Protein AF-A0A923DJV7-F1 (afdb_monomer_lite)

Radius of gyration: 21.96 Å; chains: 1; bounding box: 48×31×55 Å

pLDDT: mean 90.85, std 6.37, range [58.56, 97.94]

Secondary structure (DSSP, 8-state):
---HHHHHHHHHHHHHHHHHHH-TTTTTS-HHHHHHHHHHHHHHHHHHHSTTTS-HHHHHHHHHHHHHHTT--HHHHTHHHHSHHHHHHHHHHHHHHHHHHTSHHHHHHHHHHTTS-S-HHHHHHHHHHHHHHHHHH-S-HHHHHHHHHHHHHTT-

Sequence (156 aa):
MMNIRLLGIVLFTVAGLSIGIIKPFAPDLNPLGHAVLMSVFVAVGIWIFGTKWVPLSIGSMVMLLLLTLSGVKNSIAFNGYTTRAIWILIPALFFGFALNSTGLGKRLAYWVIGLFKPSYFSLTLSWVIIGLILSALTPSIMVRIAIVIPIAVASV

Foldseek 3Di:
DDDVLVVLLVVLLVVLVCQQPVVPVPPVAPSLRSLLSSLLSNLVSCCVRVVVPDPNVVSLVSSLVSNVVSVNDNCVSCVVVVDCVVVVQVVLVVQLVVCQVVCVLLVVLVVLLVVDDDDPVSVVVSLVVSCVVVVVRHVDPVSSCVNVVVVVVVSD

Structure (mmCIF, N/CA/C/O backbone):
data_AF-A0A923DJV7-F1
#
_entry.id   AF-A0A923DJV7-F1
#
loop_
_atom_site.group_PDB
_atom_site.id
_atom_site.type_symbol
_atom_site.label_atom_id
_atom_site.label_alt_id
_atom_site.label_comp_id
_atom_site.label_asym_id
_atom_site.label_entity_id
_atom_site.label_seq_id
_atom_site.pdbx_PDB_ins_code
_atom_site.Cartn_x
_atom_site.Cartn_y
_atom_site.Cartn_z
_atom_site.occupancy
_atom_site.B_iso_or_equiv
_atom_site.auth_seq_id
_atom_site.auth_comp_id
_atom_site.auth_asym_id
_atom_site.auth_atom_id
_atom_site.pdbx_PDB_model_num
ATOM 1 N N . MET A 1 1 ? -15.125 -19.794 -21.483 1.00 58.56 1 MET A N 1
ATOM 2 C CA . MET A 1 1 ? -15.234 -18.342 -21.208 1.00 58.56 1 MET A CA 1
ATOM 3 C C . MET A 1 1 ? -14.047 -17.936 -20.347 1.00 58.56 1 MET A C 1
ATOM 5 O O . MET A 1 1 ? -13.827 -18.572 -19.324 1.00 58.56 1 MET A O 1
ATOM 9 N N . MET A 1 2 ? -13.228 -16.976 -20.783 1.00 67.81 2 MET A N 1
ATOM 10 C CA . MET A 1 2 ? -12.012 -16.597 -20.051 1.00 67.81 2 MET A CA 1
ATOM 11 C C . MET A 1 2 ? -12.377 -15.835 -18.771 1.00 67.81 2 MET A C 1
ATOM 13 O O . MET A 1 2 ? -13.247 -14.969 -18.785 1.00 67.81 2 MET A O 1
ATOM 17 N N . ASN A 1 3 ? -11.739 -16.182 -17.653 1.00 88.62 3 ASN A N 1
ATOM 18 C CA . ASN A 1 3 ? -11.981 -15.553 -16.355 1.00 88.62 3 ASN A CA 1
ATOM 19 C C . ASN A 1 3 ? -11.648 -14.052 -16.428 1.00 88.62 3 ASN A C 1
ATOM 21 O O . ASN A 1 3 ? -10.532 -13.699 -16.806 1.00 88.62 3 ASN A O 1
ATOM 25 N N . ILE A 1 4 ? -12.584 -13.182 -16.030 1.00 90.00 4 ILE A N 1
ATOM 26 C CA . ILE A 1 4 ? -12.437 -11.712 -16.070 1.00 90.00 4 ILE A CA 1
ATOM 27 C C . ILE A 1 4 ? -11.151 -11.214 -15.397 1.00 90.00 4 ILE A C 1
ATOM 29 O O . ILE A 1 4 ? -10.553 -10.229 -15.817 1.00 90.00 4 ILE A O 1
ATOM 33 N N . ARG A 1 5 ? -10.673 -11.931 -14.380 1.00 89.88 5 ARG A N 1
ATOM 34 C CA . ARG A 1 5 ? -9.425 -11.600 -13.690 1.00 89.88 5 ARG A CA 1
ATOM 35 C C . ARG A 1 5 ? -8.193 -11.947 -14.521 1.00 89.88 5 ARG A C 1
ATOM 37 O O . ARG A 1 5 ? -7.271 -11.147 -14.586 1.00 89.88 5 ARG A O 1
ATOM 44 N N . LEU A 1 6 ? -8.186 -13.103 -15.189 1.00 92.44 6 LEU A N 1
ATOM 45 C CA . LEU A 1 6 ? -7.102 -13.462 -16.112 1.00 92.44 6 LEU A CA 1
ATOM 46 C C . LEU A 1 6 ? -7.062 -12.487 -17.291 1.00 92.44 6 LEU A C 1
ATOM 48 O O . LEU A 1 6 ? -5.990 -12.015 -17.647 1.00 92.44 6 LEU A O 1
ATOM 52 N N . LEU A 1 7 ? -8.232 -12.119 -17.820 1.00 94.00 7 LEU A N 1
ATOM 53 C CA . LEU A 1 7 ? -8.377 -11.048 -18.808 1.00 94.00 7 LEU A CA 1
ATOM 54 C C . LEU A 1 7 ? -7.750 -9.736 -18.319 1.00 94.00 7 LEU A C 1
ATOM 56 O O . LEU A 1 7 ? -6.985 -9.128 -19.059 1.00 94.00 7 LEU A O 1
ATOM 60 N N . GLY A 1 8 ? -8.018 -9.332 -17.074 1.00 94.50 8 GLY A N 1
ATOM 61 C CA . GLY A 1 8 ? -7.427 -8.135 -16.472 1.00 94.50 8 GLY A CA 1
ATOM 62 C C . GLY A 1 8 ? -5.899 -8.187 -16.390 1.00 94.50 8 GLY A C 1
ATOM 63 O O . GLY A 1 8 ? -5.234 -7.240 -16.805 1.00 94.50 8 GLY A O 1
ATOM 64 N N . ILE A 1 9 ? -5.324 -9.306 -15.931 1.00 95.12 9 ILE A N 1
ATOM 65 C CA . ILE A 1 9 ? -3.859 -9.488 -15.883 1.00 95.12 9 ILE A CA 1
ATOM 66 C C . ILE A 1 9 ? -3.264 -9.403 -17.289 1.00 95.12 9 ILE A C 1
ATOM 68 O O . ILE A 1 9 ? -2.277 -8.696 -17.494 1.00 95.12 9 ILE A O 1
ATOM 72 N N . VAL A 1 10 ? -3.867 -10.096 -18.258 1.00 96.00 10 VAL A N 1
ATOM 73 C CA . VAL A 1 10 ? -3.405 -10.095 -19.651 1.00 96.00 10 VAL A CA 1
ATOM 74 C C . VAL A 1 10 ? -3.482 -8.689 -20.235 1.00 96.00 10 VAL A C 1
ATOM 76 O O . VAL A 1 10 ? -2.505 -8.230 -20.813 1.00 96.00 10 VAL A O 1
ATOM 79 N N . LEU A 1 11 ? -4.587 -7.970 -20.027 1.00 97.19 11 LEU A N 1
ATOM 80 C CA . LEU A 1 11 ? -4.769 -6.608 -20.524 1.00 97.19 11 LEU A CA 1
ATOM 81 C C . LEU A 1 11 ? -3.708 -5.653 -19.966 1.00 97.19 11 LEU A C 1
ATOM 83 O O . LEU A 1 11 ? -3.073 -4.935 -20.734 1.00 97.19 11 LEU A O 1
ATOM 87 N N . PHE A 1 12 ? -3.464 -5.678 -18.654 1.00 97.88 12 PHE A N 1
ATOM 88 C CA . PHE A 1 12 ? -2.426 -4.851 -18.029 1.00 97.88 12 PHE A CA 1
ATOM 89 C C . PHE A 1 12 ? -1.017 -5.244 -18.479 1.00 97.88 12 PHE A C 1
ATOM 91 O O . PHE A 1 12 ? -0.165 -4.378 -18.663 1.00 97.88 12 PHE A O 1
ATOM 98 N N . THR A 1 13 ? -0.779 -6.537 -18.700 1.00 97.25 13 THR A N 1
ATOM 99 C CA . THR A 1 13 ? 0.505 -7.038 -19.202 1.00 97.25 13 THR A CA 1
ATOM 100 C C . THR A 1 13 ? 0.754 -6.583 -20.635 1.00 97.25 13 THR A C 1
ATOM 102 O O . THR A 1 13 ? 1.829 -6.073 -20.933 1.00 97.25 13 THR A O 1
ATOM 105 N N . VAL A 1 14 ? -0.243 -6.698 -21.513 1.00 97.75 14 VAL A N 1
ATOM 106 C CA . VAL A 1 14 ? -0.168 -6.227 -22.903 1.00 97.75 14 VAL A CA 1
ATOM 107 C C . VAL A 1 14 ? 0.010 -4.710 -22.946 1.00 97.75 14 VAL A C 1
ATOM 109 O O . VAL A 1 14 ? 0.869 -4.225 -23.679 1.00 97.75 14 VAL A O 1
ATOM 112 N N . ALA A 1 15 ? -0.723 -3.962 -22.116 1.00 97.81 15 ALA A N 1
ATOM 113 C CA . ALA A 1 15 ? -0.547 -2.518 -21.987 1.00 97.81 15 ALA A CA 1
ATOM 114 C C . ALA A 1 15 ? 0.879 -2.164 -21.529 1.00 97.81 15 ALA A C 1
ATOM 116 O O . ALA A 1 15 ? 1.548 -1.360 -22.177 1.00 97.81 15 ALA A O 1
ATOM 117 N N . GLY A 1 16 ? 1.393 -2.818 -20.484 1.00 97.44 16 GLY A N 1
ATOM 118 C CA . GLY A 1 16 ? 2.765 -2.624 -20.012 1.00 97.44 16 GLY A CA 1
ATOM 119 C C . GLY A 1 16 ? 3.807 -2.931 -21.090 1.00 97.44 16 GLY A C 1
ATOM 120 O O . GLY A 1 16 ? 4.684 -2.107 -21.344 1.00 97.44 16 GLY A O 1
ATOM 121 N N . LEU A 1 17 ? 3.693 -4.079 -21.765 1.00 97.06 17 LEU A N 1
ATOM 122 C CA . LEU A 1 17 ? 4.585 -4.466 -22.864 1.00 97.06 17 LEU A CA 1
ATOM 123 C C . LEU A 1 17 ? 4.539 -3.454 -24.011 1.00 97.06 17 LEU A C 1
ATOM 125 O O . LEU A 1 17 ? 5.585 -3.084 -24.541 1.00 97.06 17 LEU A O 1
ATOM 129 N N . SER A 1 18 ? 3.350 -2.956 -24.361 1.00 97.19 18 SER A N 1
ATOM 130 C CA . SER A 1 18 ? 3.202 -1.932 -25.396 1.00 97.19 18 SER A CA 1
ATOM 131 C C . SER A 1 18 ? 3.941 -0.641 -25.025 1.00 97.19 18 SER A C 1
ATOM 133 O O . SER A 1 18 ? 4.656 -0.100 -25.863 1.00 97.19 18 SER A O 1
ATOM 135 N N . ILE A 1 19 ? 3.891 -0.205 -23.758 1.00 97.06 19 ILE A N 1
ATOM 136 C CA . ILE A 1 19 ? 4.643 0.964 -23.269 1.00 97.06 19 ILE A CA 1
ATOM 137 C C . ILE A 1 19 ? 6.157 0.722 -23.366 1.00 97.06 19 ILE A C 1
ATOM 139 O O . ILE A 1 19 ? 6.888 1.599 -23.826 1.00 97.06 19 ILE A O 1
ATOM 143 N N . GLY A 1 20 ? 6.628 -0.462 -22.962 1.00 95.75 20 GLY A N 1
ATOM 144 C CA . GLY A 1 20 ? 8.050 -0.817 -23.001 1.00 95.75 20 GLY A CA 1
ATOM 145 C C . GLY A 1 20 ? 8.625 -0.911 -24.422 1.00 95.75 20 GLY A C 1
ATOM 146 O O . GLY A 1 20 ? 9.761 -0.490 -24.652 1.00 95.75 20 GLY A O 1
ATOM 147 N N . ILE A 1 21 ? 7.844 -1.435 -25.374 1.00 95.25 21 ILE A N 1
ATOM 148 C CA . ILE A 1 21 ? 8.272 -1.675 -26.764 1.00 95.25 21 ILE A CA 1
ATOM 149 C C . ILE A 1 21 ? 8.094 -0.426 -27.633 1.00 95.25 21 ILE A C 1
ATOM 151 O O . ILE A 1 21 ? 9.044 -0.005 -28.290 1.00 95.25 21 ILE A O 1
ATOM 155 N N . ILE A 1 22 ? 6.894 0.167 -27.635 1.00 96.56 22 ILE A N 1
ATOM 156 C CA . ILE A 1 22 ? 6.533 1.294 -28.516 1.00 96.56 22 ILE A CA 1
ATOM 157 C 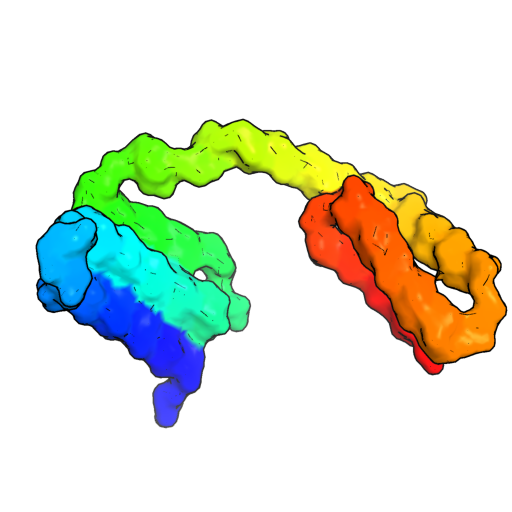C . ILE A 1 22 ? 7.200 2.590 -28.044 1.00 96.56 22 ILE A C 1
ATOM 159 O O . ILE A 1 22 ? 7.491 3.460 -28.857 1.00 96.56 22 ILE A O 1
ATOM 163 N N . LYS A 1 23 ? 7.483 2.702 -26.739 1.00 96.31 23 LYS A N 1
ATOM 164 C CA . LYS A 1 23 ? 8.086 3.882 -26.103 1.00 96.31 23 LYS A CA 1
ATOM 165 C C . LYS A 1 23 ? 7.333 5.186 -26.427 1.00 96.31 23 LYS A C 1
ATOM 167 O O . LYS A 1 23 ? 7.924 6.126 -26.957 1.00 96.31 23 LYS A O 1
ATOM 172 N N . PRO A 1 24 ? 6.023 5.256 -26.118 1.00 95.38 24 PRO A N 1
ATOM 173 C CA . PRO A 1 24 ? 5.153 6.348 -26.560 1.00 95.38 24 PRO A CA 1
ATOM 174 C C . PRO A 1 24 ? 5.485 7.715 -25.943 1.00 95.38 24 PRO A C 1
ATOM 176 O O . PRO A 1 24 ? 5.019 8.727 -26.451 1.00 95.38 24 PRO A O 1
ATOM 179 N N . PHE A 1 25 ? 6.269 7.757 -24.864 1.00 95.62 25 PHE A N 1
ATOM 180 C CA . PHE A 1 25 ? 6.645 8.987 -24.159 1.00 95.62 25 PHE A CA 1
ATOM 181 C C . PHE A 1 25 ? 8.077 9.437 -24.488 1.00 95.62 25 PHE A C 1
ATOM 183 O O . PHE A 1 25 ? 8.695 10.169 -23.719 1.00 95.62 25 PHE A O 1
ATOM 190 N N . ALA A 1 26 ? 8.650 8.962 -25.595 1.00 92.00 26 ALA A N 1
ATOM 191 C CA . ALA A 1 26 ? 9.929 9.459 -26.088 1.00 92.00 26 ALA A CA 1
ATOM 192 C C . ALA A 1 26 ? 9.759 10.842 -26.763 1.00 92.00 26 ALA A C 1
ATOM 194 O O . ALA A 1 26 ? 8.756 11.055 -27.444 1.00 92.00 26 ALA A O 1
ATOM 195 N N . PRO A 1 27 ? 10.737 11.765 -26.640 1.00 92.19 27 PRO A N 1
ATOM 196 C CA . PRO A 1 27 ? 12.036 11.604 -25.975 1.00 92.19 27 PRO A CA 1
ATOM 197 C C . PRO A 1 27 ? 12.032 11.931 -24.471 1.00 92.19 27 PRO A C 1
ATOM 199 O O . PRO A 1 27 ? 13.033 11.659 -23.808 1.00 92.19 27 PRO A O 1
ATOM 202 N N . ASP A 1 28 ? 10.941 12.487 -23.936 1.00 95.62 28 ASP A N 1
ATOM 203 C CA . ASP A 1 28 ? 10.865 13.005 -22.559 1.00 95.62 28 ASP A CA 1
ATOM 204 C C . ASP A 1 28 ? 11.149 11.933 -21.497 1.00 95.62 28 ASP A C 1
ATOM 206 O O . ASP A 1 28 ? 11.748 12.207 -20.455 1.00 95.62 28 ASP A O 1
ATOM 210 N N . LEU A 1 29 ? 10.762 10.686 -21.777 1.00 95.00 29 LEU A N 1
ATOM 211 C CA . LEU A 1 29 ? 11.075 9.529 -20.956 1.00 95.00 29 LEU A CA 1
ATOM 212 C C . LEU A 1 29 ? 12.140 8.659 -21.630 1.00 95.00 29 LEU A C 1
ATOM 214 O O . LEU A 1 29 ? 11.970 8.147 -22.739 1.00 95.00 29 LEU A O 1
ATOM 218 N N . ASN A 1 30 ? 13.241 8.422 -20.921 1.00 95.38 30 ASN A N 1
ATOM 219 C CA . ASN A 1 30 ? 14.316 7.576 -21.429 1.00 95.38 30 ASN A CA 1
ATOM 220 C C . ASN A 1 30 ? 13.865 6.097 -21.592 1.00 95.38 30 ASN A C 1
ATOM 222 O O . ASN A 1 30 ? 12.829 5.678 -21.057 1.00 95.38 30 ASN A O 1
ATOM 226 N N . PRO A 1 31 ? 14.630 5.258 -22.320 1.00 94.31 31 PRO A N 1
ATOM 227 C CA . PRO A 1 31 ? 14.267 3.853 -22.530 1.00 94.31 31 PRO A CA 1
ATOM 228 C C . PRO A 1 31 ? 14.122 3.040 -21.235 1.00 94.31 31 PRO A C 1
ATOM 230 O O . PRO A 1 31 ? 13.261 2.166 -21.158 1.00 94.31 31 PRO A O 1
ATOM 233 N N . LEU A 1 32 ? 14.922 3.345 -20.206 1.00 95.50 32 LEU A N 1
ATOM 234 C CA . LEU A 1 32 ? 14.813 2.690 -18.899 1.00 95.50 32 LEU A CA 1
ATOM 235 C C . LEU A 1 32 ? 13.503 3.049 -18.188 1.00 95.50 32 LEU A C 1
ATOM 237 O O . LEU A 1 32 ? 12.875 2.179 -17.598 1.00 95.50 32 LEU A O 1
ATOM 241 N N . GLY A 1 33 ? 13.055 4.299 -18.274 1.00 95.75 33 GLY A N 1
ATOM 242 C CA . GLY A 1 33 ? 11.808 4.773 -17.684 1.00 95.75 33 GLY A CA 1
ATOM 243 C C . GLY A 1 33 ? 10.590 4.079 -18.286 1.00 95.75 33 GLY A C 1
ATOM 244 O O . GLY A 1 33 ? 9.691 3.672 -17.556 1.00 95.75 33 GLY A O 1
ATOM 245 N N . HIS A 1 34 ? 10.599 3.839 -19.598 1.00 97.81 34 HIS A N 1
ATOM 246 C CA . HIS A 1 34 ? 9.572 3.031 -20.258 1.00 97.81 34 HIS A CA 1
ATOM 247 C C . HIS A 1 34 ? 9.550 1.583 -19.753 1.00 97.81 34 HIS A C 1
ATOM 249 O O . HIS A 1 34 ? 8.477 1.027 -19.518 1.00 97.81 34 HIS A O 1
ATOM 255 N N . ALA A 1 35 ? 10.720 0.982 -19.529 1.00 96.06 35 ALA A N 1
ATOM 256 C CA . ALA A 1 35 ? 10.822 -0.366 -18.979 1.00 96.06 35 ALA A CA 1
ATOM 257 C C . ALA A 1 35 ? 10.375 -0.439 -17.503 1.00 96.06 35 ALA A C 1
ATOM 259 O O . ALA A 1 35 ? 9.722 -1.400 -17.090 1.00 96.06 35 ALA A O 1
ATOM 260 N N . VAL A 1 36 ? 10.641 0.613 -16.721 1.00 96.75 36 VAL A N 1
ATOM 261 C CA . VAL A 1 36 ? 10.095 0.770 -15.366 1.00 96.75 36 VAL A CA 1
ATOM 262 C C . VAL A 1 36 ? 8.567 0.840 -15.418 1.00 96.75 36 VAL A C 1
ATOM 264 O O . VAL A 1 36 ? 7.913 0.073 -14.714 1.00 96.75 36 VAL A O 1
ATOM 267 N N . LEU A 1 37 ? 7.981 1.675 -16.284 1.00 97.56 37 LEU A N 1
ATOM 268 C CA . LEU A 1 37 ? 6.522 1.755 -16.437 1.00 97.56 37 LEU A CA 1
ATOM 269 C C . LEU A 1 37 ? 5.909 0.417 -16.857 1.00 97.56 37 LEU A C 1
ATOM 271 O O . LEU A 1 37 ? 4.910 0.003 -16.271 1.00 97.56 37 LEU A O 1
ATOM 275 N N . MET A 1 38 ? 6.532 -0.296 -17.799 1.00 97.88 38 MET A N 1
ATOM 276 C CA . MET A 1 38 ? 6.136 -1.658 -18.165 1.00 97.88 38 MET A CA 1
ATOM 277 C C . MET A 1 38 ? 6.080 -2.566 -16.929 1.00 97.88 38 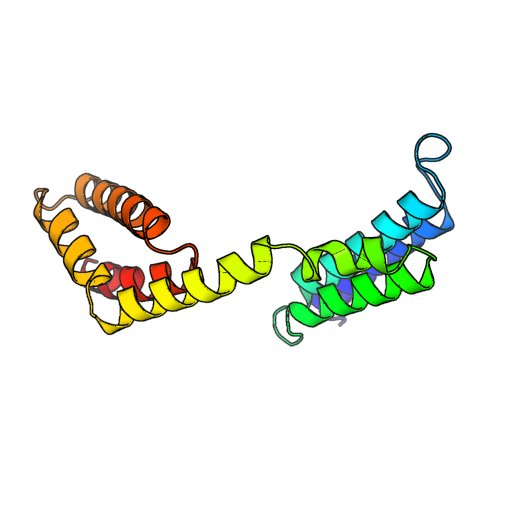MET A C 1
ATOM 279 O O . MET A 1 38 ? 5.057 -3.208 -16.691 1.00 97.88 38 MET A O 1
ATOM 283 N N . SER A 1 39 ? 7.150 -2.598 -16.124 1.00 97.69 39 SER A N 1
ATOM 284 C CA . SER A 1 39 ? 7.212 -3.442 -14.921 1.00 97.69 39 SER A CA 1
ATOM 285 C C . SER A 1 39 ? 6.105 -3.112 -13.913 1.00 97.69 39 SER A C 1
ATOM 287 O O . SER A 1 39 ? 5.487 -4.022 -13.358 1.00 97.69 39 SER A O 1
ATOM 289 N N . VAL A 1 40 ? 5.799 -1.822 -13.734 1.00 97.19 40 VAL A N 1
ATOM 290 C CA . VAL A 1 40 ? 4.744 -1.342 -12.831 1.00 97.19 40 VAL A CA 1
ATOM 291 C C . VAL A 1 40 ? 3.365 -1.747 -13.344 1.00 97.19 40 VAL A C 1
ATOM 293 O O . VAL A 1 40 ? 2.565 -2.265 -12.570 1.00 97.19 40 VAL A O 1
ATOM 296 N N . PHE A 1 41 ? 3.082 -1.578 -14.638 1.00 97.94 41 PHE A N 1
ATOM 297 C CA . PHE A 1 41 ? 1.799 -1.975 -15.228 1.00 97.94 41 PHE A CA 1
ATOM 298 C C . PHE A 1 41 ? 1.529 -3.474 -15.067 1.00 97.94 41 PHE A C 1
ATOM 300 O O . PHE A 1 41 ? 0.436 -3.862 -14.649 1.00 97.94 41 PHE A O 1
ATOM 307 N N . VAL A 1 42 ? 2.536 -4.314 -15.326 1.00 97.81 42 VAL A N 1
ATOM 308 C CA . VAL A 1 42 ? 2.431 -5.767 -15.125 1.00 97.81 42 VAL A CA 1
ATOM 309 C C . VAL A 1 42 ? 2.153 -6.089 -13.651 1.00 97.81 42 VAL A C 1
ATOM 311 O O . VAL A 1 42 ? 1.229 -6.846 -13.345 1.00 97.81 42 VAL A O 1
ATOM 314 N N . ALA A 1 43 ? 2.902 -5.481 -12.726 1.00 97.19 43 ALA A N 1
ATOM 315 C CA . ALA A 1 43 ? 2.735 -5.699 -11.289 1.00 97.19 43 ALA A CA 1
ATOM 316 C C . ALA A 1 43 ? 1.347 -5.275 -10.784 1.00 97.19 43 ALA A C 1
ATOM 318 O O . ALA A 1 43 ? 0.703 -6.022 -10.047 1.00 97.19 43 ALA A O 1
ATOM 319 N N . VAL A 1 44 ? 0.850 -4.119 -11.233 1.00 97.00 44 VAL A N 1
ATOM 320 C CA . VAL A 1 44 ? -0.486 -3.604 -10.894 1.00 97.00 44 VAL A CA 1
ATOM 321 C C . VAL A 1 44 ? -1.583 -4.535 -11.407 1.00 97.00 44 VAL A C 1
ATOM 323 O O . VAL A 1 44 ? -2.528 -4.818 -10.670 1.00 97.00 44 VAL A O 1
ATOM 326 N N . GLY A 1 45 ? -1.441 -5.084 -12.618 1.00 96.25 45 GLY A N 1
ATOM 327 C CA . GLY A 1 45 ? -2.358 -6.105 -13.129 1.00 96.25 45 GLY A CA 1
ATOM 328 C C . GLY A 1 45 ? -2.447 -7.318 -12.195 1.00 96.25 45 GLY A C 1
ATOM 329 O O . GLY A 1 45 ? -3.542 -7.766 -11.846 1.00 96.25 45 GLY A O 1
ATOM 330 N N . ILE A 1 46 ? -1.302 -7.809 -11.715 1.00 96.06 46 ILE A N 1
ATOM 331 C CA . ILE A 1 46 ? -1.247 -8.921 -10.755 1.00 96.06 46 ILE A CA 1
ATOM 332 C C . ILE A 1 46 ? -1.867 -8.520 -9.406 1.00 96.06 46 ILE A C 1
ATOM 334 O O . ILE A 1 46 ? -2.643 -9.294 -8.848 1.00 96.06 46 ILE A O 1
ATOM 338 N N . TRP A 1 47 ? -1.587 -7.322 -8.885 1.00 95.88 47 TRP A N 1
ATOM 339 C CA . TRP A 1 47 ? -2.139 -6.865 -7.603 1.00 95.88 47 TRP A CA 1
ATOM 340 C C . TRP A 1 47 ? -3.653 -6.673 -7.625 1.00 95.88 47 TRP A C 1
ATOM 342 O O . TRP A 1 47 ? -4.319 -7.024 -6.656 1.00 95.88 47 TRP A O 1
ATOM 352 N N . ILE A 1 48 ? -4.219 -6.153 -8.713 1.00 94.81 48 ILE A N 1
ATOM 353 C CA . ILE A 1 48 ? -5.666 -5.920 -8.799 1.00 94.81 48 ILE A CA 1
ATOM 354 C C . ILE A 1 48 ? -6.405 -7.246 -9.005 1.00 94.81 48 ILE A C 1
ATOM 356 O O . ILE A 1 48 ? -7.373 -7.548 -8.304 1.00 94.81 48 ILE A O 1
ATOM 360 N N . PHE A 1 49 ? -5.945 -8.069 -9.950 1.00 94.62 49 PHE A N 1
ATOM 361 C CA . PHE A 1 49 ? -6.721 -9.215 -10.428 1.00 94.62 49 PHE A CA 1
ATOM 362 C C . PHE A 1 49 ? -6.263 -10.571 -9.860 1.00 94.62 49 PHE A C 1
ATOM 364 O O . PHE A 1 49 ? -7.041 -11.530 -9.862 1.00 94.62 49 PHE A O 1
ATOM 371 N N . GLY A 1 50 ? -5.037 -10.667 -9.336 1.00 90.56 50 GLY A N 1
ATOM 372 C CA . GLY A 1 50 ? -4.433 -11.901 -8.815 1.00 90.56 50 GLY A CA 1
ATOM 373 C C . GLY A 1 50 ? -4.747 -12.229 -7.350 1.00 90.56 50 GLY A C 1
ATOM 374 O O . GLY A 1 50 ? -4.553 -13.370 -6.935 1.00 90.56 50 GLY A O 1
ATOM 375 N N . THR A 1 51 ? -5.299 -11.287 -6.580 1.00 82.38 51 THR A N 1
ATOM 376 C CA . THR A 1 51 ? -5.485 -11.354 -5.108 1.00 82.38 51 THR A CA 1
ATOM 377 C C . THR A 1 51 ? -6.139 -12.616 -4.542 1.00 82.38 51 THR A C 1
ATOM 379 O O . THR A 1 51 ? -5.912 -12.937 -3.381 1.00 82.38 51 THR A O 1
ATOM 382 N N . LYS A 1 52 ? -6.958 -13.340 -5.314 1.00 84.50 52 LYS A N 1
ATOM 383 C CA . LYS A 1 52 ? -7.666 -14.539 -4.822 1.00 84.50 52 LYS A CA 1
ATOM 384 C C . LYS A 1 52 ? -6.806 -15.811 -4.820 1.00 84.50 52 LYS A C 1
ATOM 386 O O . LYS A 1 52 ? -7.126 -16.741 -4.091 1.00 84.50 52 LYS A O 1
ATOM 391 N N . TRP A 1 53 ? -5.757 -15.873 -5.634 1.00 85.31 53 TRP A N 1
ATOM 392 C CA . TRP A 1 53 ? -4.958 -17.093 -5.850 1.00 85.31 53 TRP A CA 1
ATOM 393 C C . TRP A 1 53 ? -3.450 -16.845 -5.864 1.00 85.31 53 TRP A C 1
ATOM 395 O O . TRP A 1 53 ? -2.675 -17.794 -5.865 1.00 85.31 53 TRP A O 1
ATOM 405 N N . VAL A 1 54 ? -3.027 -15.583 -5.865 1.00 88.44 54 VAL A N 1
ATOM 406 C CA . VAL A 1 54 ? -1.625 -15.180 -5.898 1.00 88.44 54 VAL A CA 1
ATOM 407 C C . VAL A 1 54 ? -1.368 -14.259 -4.698 1.00 88.44 54 VAL A C 1
ATOM 409 O O . VAL A 1 54 ? -2.027 -13.221 -4.586 1.00 88.44 54 VAL A O 1
ATOM 412 N N . PRO A 1 55 ? -0.417 -14.591 -3.804 1.00 92.94 55 PRO A N 1
ATOM 413 C CA . PRO A 1 55 ? 0.075 -13.653 -2.801 1.00 92.94 55 PRO A CA 1
ATOM 414 C C . PRO A 1 55 ? 0.500 -12.311 -3.410 1.00 92.94 55 PRO A C 1
ATOM 416 O O . PRO A 1 55 ? 1.173 -12.275 -4.439 1.00 92.94 55 PRO A O 1
ATOM 419 N N . LEU A 1 56 ? 0.178 -11.198 -2.740 1.00 90.44 56 LEU A N 1
ATOM 420 C CA . LEU A 1 56 ? 0.540 -9.846 -3.203 1.00 90.44 56 LEU A CA 1
ATOM 421 C C . LEU A 1 56 ? 2.051 -9.675 -3.443 1.00 90.44 56 LEU A C 1
ATOM 423 O O . LEU A 1 56 ? 2.456 -8.890 -4.302 1.00 90.44 56 LEU A O 1
ATOM 427 N N . SER A 1 57 ? 2.881 -10.443 -2.730 1.00 93.06 57 SER A N 1
ATOM 428 C CA . SER A 1 57 ? 4.334 -10.469 -2.907 1.00 93.06 57 SER A CA 1
ATOM 429 C C . SER A 1 57 ? 4.766 -10.885 -4.313 1.00 93.06 57 SER A C 1
ATOM 431 O O . SER A 1 57 ? 5.780 -10.390 -4.791 1.00 93.06 57 SER A O 1
ATOM 433 N N . ILE A 1 58 ? 4.001 -11.729 -5.012 1.00 95.12 58 ILE A N 1
ATOM 434 C CA . ILE A 1 58 ? 4.355 -12.190 -6.361 1.00 95.12 58 ILE A CA 1
ATOM 435 C C . ILE A 1 58 ? 4.312 -11.035 -7.361 1.00 95.12 58 ILE A C 1
ATOM 437 O O . ILE A 1 58 ? 5.204 -10.942 -8.198 1.00 95.12 58 ILE A O 1
ATOM 441 N N . GLY A 1 59 ? 3.350 -10.112 -7.246 1.00 95.25 59 GLY A N 1
ATOM 442 C CA . GLY A 1 59 ? 3.336 -8.898 -8.073 1.00 95.25 59 GLY A CA 1
ATOM 443 C C . GLY A 1 59 ? 4.619 -8.081 -7.892 1.00 95.25 59 GLY A C 1
ATOM 444 O O . GLY A 1 59 ? 5.248 -7.687 -8.873 1.00 95.25 59 GLY A O 1
ATOM 445 N N . SER A 1 60 ? 5.081 -7.936 -6.645 1.00 94.88 60 SER A N 1
ATOM 446 C CA . SER A 1 60 ? 6.354 -7.277 -6.328 1.00 94.88 60 SER A CA 1
ATOM 447 C C . SER A 1 60 ? 7.565 -8.047 -6.867 1.00 94.88 60 SER A C 1
ATOM 449 O O . SER A 1 60 ? 8.496 -7.431 -7.376 1.00 94.88 60 SER A O 1
ATOM 451 N N . MET A 1 61 ? 7.569 -9.382 -6.787 1.00 95.94 61 MET A N 1
ATOM 452 C CA . MET A 1 61 ? 8.658 -10.221 -7.308 1.00 95.94 61 MET A CA 1
ATOM 453 C C . MET A 1 61 ? 8.751 -10.152 -8.836 1.00 95.94 61 MET A C 1
ATOM 455 O O . MET A 1 61 ? 9.851 -10.029 -9.369 1.00 95.94 61 MET A O 1
ATOM 459 N N . VAL A 1 62 ? 7.613 -10.168 -9.537 1.00 96.75 62 VAL A N 1
ATOM 460 C CA . VAL A 1 62 ? 7.556 -9.986 -10.996 1.00 96.75 62 VAL A CA 1
ATOM 461 C C . VAL A 1 62 ? 8.037 -8.590 -11.382 1.00 96.75 62 VAL A C 1
ATOM 463 O O . VAL A 1 62 ? 8.821 -8.459 -12.318 1.00 96.75 62 VAL A O 1
ATOM 466 N N . MET A 1 63 ? 7.644 -7.553 -10.636 1.00 97.00 63 MET A N 1
ATOM 467 C CA . MET A 1 63 ? 8.155 -6.197 -10.849 1.00 97.00 63 MET A CA 1
ATOM 468 C C . MET A 1 63 ? 9.683 -6.153 -10.738 1.00 97.00 63 MET A C 1
ATOM 470 O O . MET A 1 63 ? 10.348 -5.658 -11.641 1.00 97.00 63 MET A O 1
ATOM 474 N N . LEU A 1 64 ? 10.245 -6.708 -9.659 1.00 96.88 64 LEU A N 1
ATOM 475 C CA . LEU A 1 64 ? 11.693 -6.752 -9.439 1.00 96.88 64 LEU A CA 1
ATOM 476 C C . LEU A 1 64 ? 12.416 -7.523 -10.543 1.00 96.88 64 LEU A C 1
ATOM 478 O O . LEU A 1 64 ? 13.439 -7.051 -11.028 1.00 96.88 64 LEU A O 1
ATOM 482 N N . LEU A 1 65 ? 11.868 -8.665 -10.968 1.00 97.38 65 LEU A N 1
ATOM 483 C CA . LEU A 1 65 ? 12.393 -9.444 -12.089 1.00 97.38 65 LEU A CA 1
ATOM 484 C C . LEU A 1 65 ? 12.432 -8.613 -13.378 1.00 97.38 65 LEU A C 1
ATOM 486 O O . LEU A 1 65 ? 13.448 -8.577 -14.061 1.00 97.38 65 LEU A O 1
ATOM 490 N N . LEU A 1 66 ? 11.344 -7.918 -13.713 1.00 97.44 66 LEU A N 1
ATOM 491 C CA . LEU A 1 66 ? 11.286 -7.096 -14.922 1.00 97.44 66 LEU A CA 1
ATOM 492 C C . LEU A 1 66 ? 12.234 -5.895 -14.847 1.00 97.44 66 LEU A C 1
ATOM 494 O O . LEU A 1 66 ? 12.873 -5.568 -15.845 1.00 97.44 66 LEU A O 1
ATOM 498 N N . LEU A 1 67 ? 12.370 -5.262 -13.678 1.00 97.12 67 LEU A N 1
ATOM 499 C CA . LEU A 1 67 ? 13.311 -4.160 -13.466 1.00 97.12 67 LEU A CA 1
ATOM 500 C C . LEU A 1 67 ? 14.762 -4.607 -13.690 1.00 97.12 67 LEU A C 1
ATOM 502 O O . LEU A 1 67 ? 15.500 -3.935 -14.412 1.00 97.12 67 LEU A O 1
ATOM 506 N N . THR A 1 68 ? 15.168 -5.744 -13.118 1.00 96.31 68 THR A N 1
ATOM 507 C CA . THR A 1 68 ? 16.539 -6.257 -13.268 1.00 96.31 68 THR A CA 1
ATOM 508 C C . THR A 1 68 ? 16.818 -6.728 -14.692 1.00 96.31 68 THR A C 1
ATOM 510 O O . THR A 1 68 ? 17.861 -6.380 -15.244 1.00 96.31 68 THR A O 1
ATOM 513 N N . LEU A 1 69 ? 15.869 -7.423 -15.334 1.00 96.12 69 LEU A N 1
ATOM 514 C CA . LEU A 1 69 ? 15.974 -7.818 -16.747 1.00 96.12 69 LEU A CA 1
ATOM 515 C C . LEU A 1 69 ? 16.056 -6.613 -17.693 1.00 96.12 69 LEU A C 1
ATOM 517 O O . LEU A 1 69 ? 16.695 -6.693 -18.738 1.00 96.12 69 LEU A O 1
ATOM 521 N N . SER A 1 70 ? 15.451 -5.486 -17.318 1.00 94.75 70 SER A N 1
ATOM 522 C CA . SER A 1 70 ? 15.489 -4.243 -18.097 1.00 94.75 70 SER A CA 1
ATOM 523 C C . SER A 1 70 ? 16.779 -3.432 -17.910 1.00 94.75 70 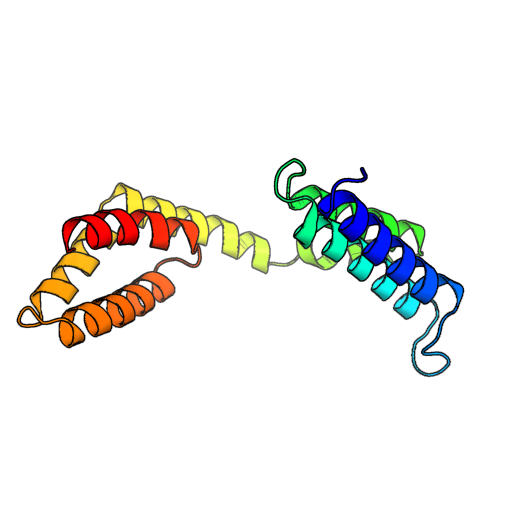SER A C 1
ATOM 525 O O . SER A 1 70 ? 16.909 -2.354 -18.486 1.00 94.75 70 SER A O 1
ATOM 527 N N . GLY A 1 71 ? 17.731 -3.912 -17.100 1.00 94.56 71 GLY A N 1
ATOM 528 C CA . GLY A 1 71 ? 19.015 -3.247 -16.862 1.00 94.56 71 GLY A CA 1
ATOM 529 C C . GLY A 1 71 ? 18.990 -2.169 -15.773 1.00 94.56 71 GLY A C 1
ATOM 530 O O . GLY A 1 71 ? 19.948 -1.402 -15.647 1.00 94.56 71 GLY A O 1
ATOM 531 N N . VAL A 1 72 ? 17.928 -2.090 -14.961 1.00 95.56 72 VAL A N 1
ATOM 532 C CA . VAL A 1 72 ? 17.919 -1.214 -13.780 1.00 95.56 72 VAL A CA 1
ATOM 533 C C . VAL A 1 72 ? 18.942 -1.737 -12.773 1.00 95.56 72 VAL A C 1
ATOM 535 O O . VAL A 1 72 ? 18.950 -2.919 -12.435 1.00 95.56 72 VAL A O 1
ATOM 538 N N . LYS A 1 73 ? 19.807 -0.851 -12.259 1.00 95.19 73 LYS A N 1
ATOM 539 C CA . LYS A 1 73 ? 20.812 -1.220 -11.250 1.00 95.19 73 LYS A CA 1
ATOM 540 C C . LYS A 1 73 ? 20.137 -1.883 -10.047 1.00 95.19 73 LYS A C 1
ATOM 542 O O . LYS A 1 73 ? 19.201 -1.320 -9.482 1.00 95.19 73 LYS A O 1
ATOM 547 N N . ASN A 1 74 ? 20.676 -3.014 -9.589 1.00 93.44 74 ASN A N 1
ATOM 548 C CA . ASN A 1 74 ? 20.137 -3.750 -8.438 1.00 93.44 74 ASN A CA 1
ATOM 549 C C . ASN A 1 74 ? 20.023 -2.870 -7.180 1.00 93.44 74 ASN A C 1
ATOM 551 O O . ASN A 1 74 ? 19.032 -2.945 -6.462 1.00 93.44 74 ASN A O 1
ATOM 555 N N . SER A 1 75 ? 20.981 -1.970 -6.944 1.00 93.56 75 SER A N 1
ATOM 556 C CA . SER A 1 75 ? 20.927 -1.029 -5.815 1.00 93.56 75 SER A CA 1
ATOM 557 C C . SER A 1 75 ? 19.723 -0.079 -5.852 1.00 93.56 75 SER A C 1
ATOM 559 O O . SER A 1 75 ? 19.292 0.392 -4.802 1.00 93.56 75 SER A O 1
ATOM 561 N N . ILE A 1 76 ? 19.176 0.190 -7.041 1.00 93.12 76 ILE A N 1
ATOM 562 C CA . ILE A 1 76 ? 17.976 1.007 -7.248 1.00 93.12 76 ILE A CA 1
ATOM 563 C C . ILE A 1 76 ? 16.731 0.119 -7.181 1.00 93.12 76 ILE A C 1
ATOM 565 O O . ILE A 1 76 ? 15.819 0.413 -6.413 1.00 93.12 76 ILE A O 1
ATOM 569 N N . ALA A 1 77 ? 16.709 -0.992 -7.926 1.00 93.81 77 ALA A N 1
ATOM 570 C CA . ALA A 1 77 ? 15.560 -1.900 -7.982 1.00 93.81 77 ALA A CA 1
ATOM 571 C C . ALA A 1 77 ? 15.183 -2.456 -6.596 1.00 93.81 77 ALA A C 1
ATOM 573 O O . ALA A 1 77 ? 14.007 -2.519 -6.246 1.00 93.81 77 ALA A O 1
ATOM 574 N N . PHE A 1 78 ? 16.183 -2.794 -5.777 1.00 92.56 78 PHE A N 1
ATOM 575 C CA . PHE A 1 78 ? 15.988 -3.326 -4.428 1.00 92.56 78 PHE A CA 1
ATOM 576 C C . PHE A 1 78 ? 16.064 -2.260 -3.329 1.00 92.56 78 PHE A C 1
ATOM 578 O O . PHE A 1 78 ? 15.995 -2.610 -2.151 1.00 92.56 78 PHE A O 1
ATOM 585 N N . ASN A 1 79 ? 16.168 -0.968 -3.671 1.00 90.50 79 ASN A N 1
ATOM 586 C CA . ASN A 1 79 ? 16.376 0.092 -2.681 1.00 90.50 79 ASN A CA 1
ATOM 587 C C . ASN A 1 79 ? 15.299 0.087 -1.589 1.00 90.50 79 ASN A C 1
ATOM 589 O O . ASN A 1 79 ? 15.627 0.192 -0.406 1.00 90.50 79 ASN A O 1
ATOM 593 N N . GLY A 1 80 ? 14.041 -0.149 -1.985 1.00 85.06 80 GLY A N 1
ATOM 594 C CA . GLY A 1 80 ? 12.904 -0.268 -1.074 1.00 85.06 80 GLY A CA 1
ATOM 595 C C . GLY A 1 80 ? 13.142 -1.268 0.061 1.00 85.06 80 GLY A C 1
ATOM 596 O O . GLY A 1 80 ? 12.747 -0.985 1.188 1.00 85.06 80 GLY A O 1
ATOM 597 N N . TYR A 1 81 ? 13.875 -2.357 -0.206 1.00 86.62 81 TYR A N 1
ATOM 598 C CA . TYR A 1 81 ? 14.199 -3.424 0.750 1.00 86.62 81 TYR A CA 1
ATOM 599 C C . TYR A 1 81 ? 15.376 -3.109 1.676 1.00 86.62 81 TYR A C 1
ATOM 601 O O . TYR A 1 81 ? 15.524 -3.723 2.728 1.00 86.62 81 TYR A O 1
ATOM 609 N N . THR A 1 82 ? 16.210 -2.142 1.300 1.00 86.25 82 THR A N 1
ATOM 610 C CA . THR A 1 82 ? 17.402 -1.743 2.063 1.00 86.25 82 THR A CA 1
ATOM 611 C C . THR A 1 82 ? 17.192 -0.480 2.897 1.00 86.25 82 THR A C 1
ATOM 613 O O . THR A 1 82 ? 18.075 -0.076 3.651 1.00 86.25 82 THR A O 1
ATOM 616 N N . THR A 1 83 ? 16.032 0.171 2.771 1.00 86.88 83 THR A N 1
ATOM 617 C CA . THR A 1 83 ? 15.740 1.400 3.516 1.00 86.88 83 THR A CA 1
ATOM 618 C C . THR A 1 83 ? 15.478 1.137 5.001 1.00 86.88 83 THR A C 1
ATOM 620 O O . THR A 1 83 ? 14.950 0.097 5.401 1.00 86.88 83 THR A O 1
ATOM 623 N N . ARG A 1 84 ? 15.765 2.142 5.843 1.00 85.94 84 ARG A N 1
ATOM 624 C CA . ARG A 1 84 ? 15.425 2.116 7.280 1.00 85.94 84 ARG A CA 1
ATOM 625 C C . ARG A 1 84 ? 13.918 1.986 7.538 1.00 85.94 84 ARG A C 1
ATOM 627 O O . ARG A 1 84 ? 13.534 1.530 8.608 1.00 85.94 84 ARG A O 1
ATOM 634 N N . ALA A 1 85 ? 13.070 2.359 6.575 1.00 81.56 85 ALA A N 1
ATOM 635 C CA . ALA A 1 85 ? 11.617 2.320 6.722 1.00 81.56 85 ALA A CA 1
ATOM 636 C C . ALA A 1 85 ? 11.099 0.906 7.028 1.00 81.56 85 ALA A C 1
ATOM 638 O O . ALA A 1 85 ? 10.244 0.745 7.894 1.00 81.56 85 ALA A O 1
ATOM 639 N N . ILE A 1 86 ? 11.667 -0.129 6.399 1.00 81.31 86 ILE A N 1
ATOM 640 C CA . ILE A 1 86 ? 11.287 -1.525 6.674 1.00 81.31 86 ILE A CA 1
ATOM 641 C C . ILE A 1 86 ? 11.583 -1.908 8.119 1.00 81.31 86 ILE A C 1
ATOM 643 O O . ILE A 1 86 ? 10.747 -2.518 8.785 1.00 81.31 86 ILE A O 1
ATOM 647 N N . TRP A 1 87 ? 12.741 -1.497 8.628 1.00 82.75 87 TRP A N 1
ATOM 648 C CA . TRP A 1 87 ? 13.137 -1.777 10.003 1.00 82.75 87 TRP A CA 1
ATOM 649 C C . TRP A 1 87 ? 12.275 -1.051 11.036 1.00 82.75 87 TRP A C 1
ATOM 651 O O . TRP A 1 87 ? 12.178 -1.525 12.160 1.00 82.75 87 TRP A O 1
ATOM 661 N N . ILE A 1 88 ? 11.611 0.048 10.663 1.00 83.81 88 ILE A N 1
ATOM 662 C CA . ILE A 1 88 ? 10.628 0.744 11.509 1.00 83.81 88 ILE A CA 1
ATOM 663 C C . ILE A 1 88 ? 9.250 0.068 11.427 1.00 83.81 88 ILE A C 1
ATOM 665 O O . ILE A 1 88 ? 8.532 0.002 12.424 1.00 83.81 88 ILE A O 1
ATOM 669 N N . LEU A 1 89 ? 8.879 -0.479 10.265 1.00 83.25 89 LEU A N 1
ATOM 670 C CA . LEU A 1 89 ? 7.600 -1.174 10.088 1.00 83.25 89 LEU A CA 1
ATOM 671 C C . LEU A 1 89 ? 7.495 -2.424 10.968 1.00 83.25 89 LEU A C 1
ATOM 673 O O . LEU A 1 89 ? 6.446 -2.649 11.565 1.00 83.25 89 LEU A O 1
ATOM 677 N N . ILE A 1 90 ? 8.573 -3.202 11.097 1.00 83.50 90 ILE A N 1
ATOM 678 C CA . ILE A 1 90 ? 8.600 -4.427 11.914 1.00 83.50 90 ILE A CA 1
ATOM 679 C C . ILE A 1 90 ? 8.161 -4.170 13.375 1.00 83.50 90 ILE A C 1
ATOM 681 O O . ILE A 1 90 ? 7.141 -4.729 13.783 1.00 83.50 90 ILE A O 1
ATOM 685 N N . PRO A 1 91 ? 8.842 -3.327 14.179 1.00 82.88 91 PRO A N 1
ATOM 686 C CA . PRO A 1 91 ? 8.440 -3.057 15.559 1.00 82.88 91 PRO A CA 1
ATOM 687 C C . PRO A 1 91 ? 7.057 -2.407 15.641 1.00 82.88 91 PRO A C 1
ATOM 689 O O . PRO A 1 91 ? 6.296 -2.703 16.559 1.00 82.88 91 PRO A O 1
ATOM 692 N N . ALA A 1 92 ? 6.676 -1.580 14.667 1.00 82.00 92 ALA A N 1
ATOM 693 C CA . ALA A 1 92 ? 5.356 -0.964 14.652 1.00 82.00 92 ALA A CA 1
ATOM 694 C C . ALA A 1 92 ? 4.216 -1.993 14.449 1.00 82.00 92 ALA A C 1
ATOM 696 O O . ALA A 1 92 ? 3.123 -1.827 15.000 1.00 82.00 92 ALA A O 1
ATOM 697 N N . LEU A 1 93 ? 4.471 -3.100 13.737 1.00 82.19 93 LEU A N 1
ATOM 698 C CA . LEU A 1 93 ? 3.557 -4.249 13.681 1.00 82.19 93 LEU A CA 1
ATOM 699 C C . LEU A 1 93 ? 3.476 -4.980 15.032 1.00 82.19 93 LEU A C 1
ATOM 701 O O . LEU A 1 93 ? 2.372 -5.321 15.462 1.00 82.19 93 LEU A O 1
ATOM 705 N N . PHE A 1 94 ? 4.601 -5.159 15.735 1.00 87.12 94 PHE A N 1
ATOM 706 C CA . PHE A 1 94 ? 4.617 -5.742 17.086 1.00 87.12 94 PHE A CA 1
ATOM 707 C C . PHE A 1 94 ? 3.851 -4.887 18.103 1.00 87.12 94 PHE A C 1
ATOM 709 O O . PHE A 1 94 ? 3.104 -5.433 18.914 1.00 87.12 94 PHE A O 1
ATOM 716 N N . PHE A 1 95 ? 3.946 -3.557 18.024 1.00 84.62 95 PHE A N 1
ATOM 717 C CA . PHE A 1 95 ? 3.112 -2.659 18.830 1.00 84.62 95 PHE A CA 1
ATOM 718 C C . PHE A 1 95 ? 1.620 -2.859 18.553 1.00 84.62 95 PHE A C 1
ATOM 720 O O . PHE A 1 95 ? 0.823 -2.919 19.489 1.00 84.62 95 PHE A O 1
ATOM 727 N N . GLY A 1 96 ? 1.235 -3.045 17.286 1.00 84.00 96 GLY A N 1
ATOM 728 C CA . GLY A 1 96 ? -0.137 -3.412 16.930 1.00 84.00 96 GLY A CA 1
ATOM 729 C C . GLY A 1 96 ? -0.580 -4.737 17.562 1.00 84.00 96 GLY A C 1
ATOM 730 O O . GLY A 1 96 ? -1.678 -4.830 18.113 1.00 84.00 96 GLY A O 1
ATOM 731 N N . PHE A 1 97 ? 0.289 -5.749 17.553 1.00 84.69 97 PHE A N 1
ATOM 732 C CA . PHE A 1 97 ? 0.021 -7.025 18.217 1.00 84.69 97 PHE A CA 1
ATOM 733 C C . PHE A 1 97 ? -0.134 -6.875 19.738 1.00 84.69 97 PHE A C 1
ATOM 735 O O . PHE A 1 97 ? -1.071 -7.434 20.311 1.00 84.69 97 PHE A O 1
ATOM 742 N N . ALA A 1 98 ? 0.725 -6.090 20.394 1.00 89.06 98 ALA A N 1
ATOM 743 C CA . ALA A 1 98 ? 0.628 -5.809 21.826 1.00 89.06 98 ALA A CA 1
ATOM 744 C C . ALA A 1 98 ? -0.671 -5.059 22.173 1.00 89.06 98 ALA A C 1
ATOM 746 O O . ALA A 1 98 ? -1.355 -5.418 23.131 1.00 89.06 98 ALA A O 1
ATOM 747 N N . LEU A 1 99 ? -1.063 -4.069 21.362 1.00 88.25 99 LEU A N 1
ATOM 748 C CA . LEU A 1 99 ? -2.315 -3.320 21.520 1.00 88.25 99 LEU A CA 1
ATOM 749 C C . LEU A 1 99 ? -3.546 -4.238 21.468 1.00 88.25 99 LEU A C 1
ATOM 751 O O . LEU A 1 99 ? -4.482 -4.066 22.253 1.00 88.25 99 LEU A O 1
ATOM 755 N N . ASN A 1 100 ? -3.530 -5.216 20.558 1.00 84.50 100 ASN A N 1
ATOM 756 C CA . ASN A 1 100 ? -4.596 -6.204 20.424 1.00 84.50 100 ASN A CA 1
ATOM 757 C C . ASN A 1 100 ? -4.586 -7.223 21.578 1.00 84.50 100 ASN A C 1
ATOM 759 O O . ASN A 1 100 ? -5.627 -7.481 22.177 1.00 84.50 100 ASN A O 1
ATOM 763 N N . SER A 1 101 ? -3.412 -7.756 21.930 1.00 87.75 101 SER A N 1
ATOM 764 C CA . SER A 1 101 ? -3.260 -8.816 22.942 1.00 87.75 101 SER A CA 1
ATOM 765 C C . SER A 1 101 ? -3.538 -8.332 24.366 1.00 87.75 101 SER A C 1
ATOM 767 O O . SER A 1 101 ? -4.128 -9.054 25.160 1.00 87.75 101 SER A O 1
ATOM 769 N N . THR A 1 10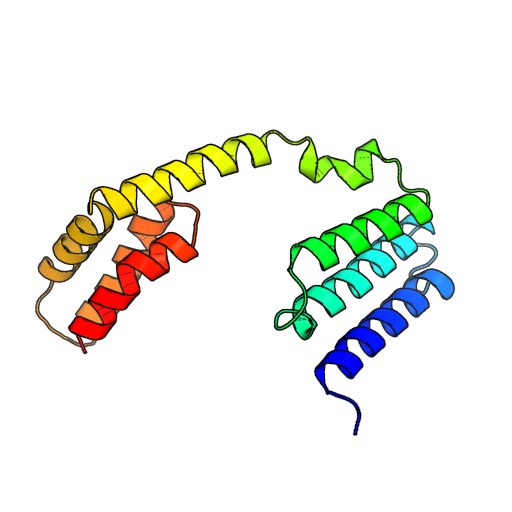2 ? -3.158 -7.093 24.690 1.00 93.44 102 THR A N 1
ATOM 770 C CA . THR A 1 102 ? -3.420 -6.480 26.009 1.00 93.44 102 THR A CA 1
ATOM 771 C C . THR A 1 102 ? -4.858 -5.983 26.170 1.00 93.44 102 THR A C 1
ATOM 773 O O . THR A 1 102 ? -5.268 -5.614 27.269 1.00 93.44 102 THR A O 1
ATOM 776 N N . GLY A 1 103 ? -5.628 -5.905 25.080 1.00 91.06 103 GLY A N 1
ATOM 777 C CA . GLY A 1 103 ? -6.972 -5.329 25.080 1.00 91.06 103 GLY A CA 1
ATOM 778 C C . GLY A 1 103 ? -7.012 -3.803 25.233 1.00 91.06 103 GLY A C 1
ATOM 779 O O . GLY A 1 103 ? -8.105 -3.239 25.322 1.00 91.06 103 GLY A O 1
ATOM 780 N N . LEU A 1 104 ? -5.865 -3.110 25.223 1.00 92.25 104 LEU A N 1
ATOM 781 C CA . LEU A 1 104 ? -5.804 -1.648 25.326 1.00 92.25 104 LEU A CA 1
ATOM 782 C C . LEU A 1 104 ? -6.634 -0.969 24.224 1.00 92.25 104 LEU A C 1
ATOM 784 O O . LEU A 1 104 ? -7.386 -0.042 24.515 1.00 92.25 104 LEU A O 1
ATOM 788 N N . GLY A 1 105 ? -6.582 -1.479 22.988 1.00 90.00 105 GLY A N 1
ATOM 789 C CA . GLY A 1 105 ? -7.394 -0.947 21.889 1.00 90.00 105 GLY A CA 1
ATOM 790 C C . GLY A 1 105 ? -8.903 -1.027 22.152 1.00 90.00 105 GLY A C 1
ATOM 791 O O . GLY A 1 105 ? -9.625 -0.069 21.886 1.00 90.00 105 GLY A O 1
ATOM 792 N N . LYS A 1 106 ? -9.374 -2.128 22.755 1.00 91.06 106 LYS A N 1
ATOM 793 C CA . LYS A 1 106 ? -10.784 -2.289 23.152 1.00 91.06 106 LYS A CA 1
ATOM 794 C C . LYS A 1 106 ? -11.160 -1.324 24.275 1.00 91.06 106 LYS A C 1
ATOM 796 O O . LYS A 1 106 ? -12.207 -0.694 24.207 1.00 91.06 106 LYS A O 1
ATOM 801 N N . ARG A 1 107 ? -10.297 -1.171 25.287 1.00 93.69 107 ARG A N 1
ATOM 802 C CA . ARG A 1 107 ? -10.514 -0.226 26.398 1.00 93.69 107 ARG A CA 1
ATOM 803 C C . ARG A 1 107 ? -10.650 1.212 25.901 1.00 93.69 107 ARG A C 1
ATOM 805 O O . ARG A 1 107 ? -11.556 1.909 26.339 1.00 93.69 107 ARG A O 1
ATOM 812 N N . LEU A 1 108 ? -9.788 1.631 24.975 1.00 93.06 108 LEU A N 1
ATOM 813 C CA . LEU A 1 108 ? -9.862 2.959 24.360 1.00 93.06 108 LEU A CA 1
ATOM 814 C C . LEU A 1 108 ? -11.139 3.129 23.532 1.00 93.06 108 LEU A C 1
ATOM 816 O O . LEU A 1 108 ? -11.792 4.161 23.638 1.00 93.06 108 LEU A O 1
ATOM 820 N N . ALA A 1 109 ? -11.528 2.113 22.757 1.00 91.12 109 ALA A N 1
ATOM 821 C CA . ALA A 1 109 ? -12.762 2.154 21.979 1.00 91.12 109 ALA A CA 1
ATOM 822 C C . ALA A 1 109 ? -14.006 2.315 22.869 1.00 91.12 109 ALA A C 1
ATOM 824 O O . ALA A 1 109 ? -14.814 3.212 22.636 1.00 91.12 109 ALA A O 1
ATOM 825 N N . TYR A 1 110 ? -14.126 1.512 23.931 1.00 91.69 110 TYR A N 1
ATOM 826 C CA . TYR A 1 110 ? -15.228 1.637 24.888 1.00 91.69 110 TYR A CA 1
ATOM 827 C C . TYR A 1 110 ? -15.204 2.957 25.651 1.00 91.69 110 TYR A C 1
ATOM 829 O O . TYR A 1 110 ? -16.262 3.528 25.901 1.00 91.69 110 TYR A O 1
ATOM 837 N N . TRP A 1 111 ? -14.013 3.462 25.986 1.00 93.75 111 TRP A N 1
ATOM 838 C CA . TRP A 1 111 ? -13.878 4.769 26.615 1.00 93.75 111 TRP A CA 1
ATOM 839 C C . TRP A 1 111 ? -14.468 5.869 25.730 1.00 93.75 111 TRP A C 1
ATOM 841 O O . TRP A 1 111 ? -15.285 6.636 26.219 1.00 93.75 111 TRP A O 1
ATOM 851 N N . VAL A 1 112 ? -14.150 5.887 24.429 1.00 92.69 112 VAL A N 1
ATOM 852 C CA . VAL A 1 112 ? -14.699 6.873 23.480 1.00 92.69 112 VAL A CA 1
ATOM 853 C C . VAL A 1 112 ? -16.212 6.730 23.312 1.00 92.69 112 VAL A C 1
ATOM 855 O O . VAL A 1 112 ? -16.917 7.733 23.358 1.00 92.69 112 VAL A O 1
ATOM 858 N N . ILE A 1 113 ? -16.723 5.504 23.151 1.00 90.94 113 ILE A N 1
ATOM 859 C CA . ILE A 1 113 ? -18.171 5.257 23.014 1.00 90.94 113 ILE A CA 1
ATOM 860 C C . ILE A 1 113 ? -18.922 5.758 24.256 1.00 90.94 113 ILE A C 1
ATOM 862 O O . ILE A 1 113 ? -19.995 6.344 24.136 1.00 90.94 113 ILE A O 1
ATOM 866 N N . GLY A 1 114 ? -18.336 5.583 25.444 1.00 89.88 114 GLY A N 1
ATOM 867 C CA . GLY A 1 114 ? -18.904 6.043 26.710 1.00 89.88 114 GLY A CA 1
ATOM 868 C C . GLY A 1 114 ? -18.921 7.564 26.909 1.00 89.88 114 GLY A C 1
ATOM 869 O O . GLY A 1 114 ? -19.571 8.026 27.843 1.00 89.88 114 GLY A O 1
ATOM 870 N N . LEU A 1 115 ? -18.245 8.356 26.064 1.00 91.19 115 LEU A N 1
ATOM 871 C CA . LEU A 1 115 ? -18.223 9.823 26.185 1.00 91.19 115 LEU A CA 1
ATOM 872 C C . LEU A 1 115 ? -19.512 10.492 25.693 1.00 91.19 115 LEU A C 1
ATOM 874 O O . LEU A 1 115 ? -19.772 11.644 26.040 1.00 91.19 115 LEU A O 1
ATOM 878 N N . PHE A 1 116 ? -20.316 9.803 24.881 1.00 87.00 116 PHE A N 1
ATOM 879 C CA . PHE A 1 116 ? -21.475 10.392 24.216 1.00 87.00 116 PHE A CA 1
ATOM 880 C C . PHE A 1 116 ? -22.773 9.664 24.570 1.00 87.00 116 PHE A C 1
ATOM 882 O O . PHE A 1 116 ? -22.794 8.462 24.824 1.00 87.00 116 PHE A O 1
ATOM 889 N N . LYS A 1 117 ? -23.900 10.386 24.527 1.00 87.12 117 LYS A N 1
ATOM 890 C CA . LYS A 1 117 ? -25.224 9.752 24.604 1.00 87.12 117 LYS A CA 1
ATOM 891 C C . LYS A 1 117 ? -25.483 8.916 23.340 1.00 87.12 117 LYS A C 1
ATOM 893 O O . LYS A 1 117 ? -25.085 9.361 22.258 1.00 87.12 117 LYS A O 1
ATOM 898 N N . PRO A 1 118 ? -26.173 7.763 23.427 1.00 84.38 118 PRO A N 1
ATOM 899 C CA . PRO A 1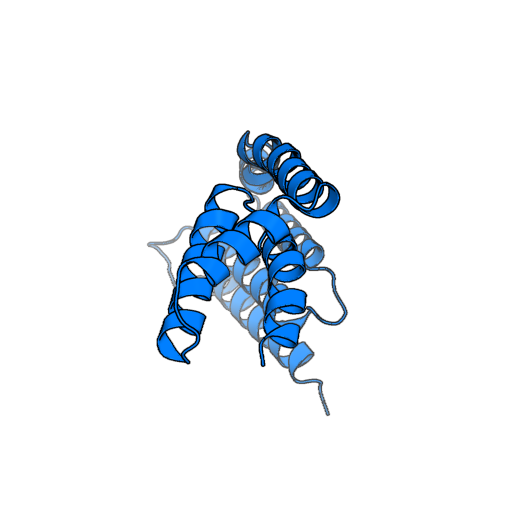 118 ? -26.436 6.919 22.263 1.00 84.38 118 PRO A CA 1
ATOM 900 C C . PRO A 1 118 ? -27.307 7.638 21.223 1.00 84.38 118 PRO A C 1
ATOM 902 O O . PRO A 1 118 ? -28.437 8.027 21.502 1.00 84.38 118 PRO A O 1
ATOM 905 N N . SER A 1 119 ? -26.768 7.834 20.022 1.00 89.69 119 SER A N 1
ATOM 906 C CA . SER A 1 119 ? -27.474 8.322 18.834 1.00 89.69 119 SER A CA 1
ATOM 907 C C . SER A 1 119 ? -26.700 7.885 17.588 1.00 89.69 119 SER A C 1
ATOM 909 O O . SER A 1 119 ? -25.500 7.624 17.665 1.00 89.69 119 SER A O 1
ATOM 911 N N . TYR A 1 120 ? -27.346 7.847 16.423 1.00 88.44 120 TYR A N 1
ATOM 912 C CA . TYR A 1 120 ? -26.664 7.477 15.177 1.00 88.44 120 TYR A CA 1
ATOM 913 C C . TYR A 1 120 ? -25.461 8.389 14.870 1.00 88.44 120 TYR A C 1
ATOM 915 O O . TYR A 1 120 ? -24.376 7.925 14.505 1.00 88.44 120 TYR A O 1
ATOM 923 N N . PHE A 1 121 ? -25.631 9.698 15.079 1.00 91.00 121 PHE A N 1
ATOM 924 C CA . PHE A 1 121 ? -24.576 10.681 14.853 1.00 91.00 121 PHE A CA 1
ATOM 925 C C . PHE A 1 121 ? -23.411 10.512 15.834 1.00 91.00 121 PHE A C 1
ATOM 927 O O . PHE A 1 121 ? -22.256 10.464 15.415 1.00 91.00 121 PHE A O 1
ATOM 934 N N . SER A 1 122 ? -23.699 10.370 17.131 1.00 90.94 122 SER A N 1
ATOM 935 C CA . SER A 1 122 ? -22.654 10.186 18.144 1.00 90.94 122 SER A CA 1
ATOM 936 C C . SER A 1 122 ? -21.898 8.870 17.974 1.00 90.94 122 SER A C 1
ATOM 938 O O . SER A 1 122 ? -20.683 8.848 18.169 1.00 90.94 122 SER A O 1
ATOM 940 N N . LEU A 1 123 ? -22.569 7.795 17.549 1.00 89.94 123 LEU A N 1
ATOM 941 C CA . LEU A 1 123 ? -21.916 6.520 17.260 1.00 89.94 123 LEU A CA 1
ATOM 942 C C . LEU A 1 123 ? -20.978 6.646 16.051 1.00 89.94 123 LEU A C 1
ATOM 944 O O . LEU A 1 123 ? -19.825 6.226 16.115 1.00 89.94 123 LEU A O 1
ATOM 948 N N . THR A 1 124 ? -21.430 7.304 14.980 1.00 90.69 124 THR A N 1
ATOM 949 C CA . THR A 1 124 ? -20.602 7.569 13.790 1.00 90.69 124 THR A CA 1
ATOM 950 C C . THR A 1 124 ? -19.373 8.411 14.139 1.00 90.69 124 THR A C 1
ATOM 952 O O . THR A 1 124 ? -18.253 8.066 13.762 1.00 90.69 124 THR A O 1
ATOM 955 N N . LEU A 1 125 ? -19.557 9.486 14.911 1.00 92.94 125 LEU A N 1
ATOM 956 C CA . LEU A 1 125 ? -18.459 10.336 15.370 1.00 92.94 125 LEU A CA 1
ATOM 957 C C . LEU A 1 125 ? -17.480 9.566 16.270 1.00 92.94 125 LEU A C 1
ATOM 959 O O . LEU A 1 125 ? -16.266 9.713 16.129 1.00 92.94 125 LEU A O 1
ATOM 963 N N . SER A 1 126 ? -17.994 8.695 17.143 1.00 92.44 126 SER A N 1
ATOM 964 C CA . SER A 1 126 ? -17.175 7.815 17.983 1.00 92.44 126 SER A CA 1
ATOM 965 C C . SER A 1 126 ? -16.292 6.907 17.130 1.00 92.44 126 SER A C 1
ATOM 967 O O . SER A 1 126 ? -15.099 6.806 17.397 1.00 92.44 126 SER A O 1
ATOM 969 N N . TRP A 1 127 ? -16.822 6.313 16.055 1.00 91.25 127 TRP A N 1
ATOM 970 C CA . TRP A 1 127 ? -16.027 5.477 15.147 1.00 91.25 127 TRP A CA 1
ATOM 971 C C . TRP A 1 127 ? -14.907 6.238 14.445 1.00 91.25 127 TRP A C 1
ATOM 973 O O . TRP A 1 127 ? -13.798 5.712 14.321 1.00 91.25 127 TRP A O 1
ATOM 983 N N . VAL A 1 128 ? -15.159 7.485 14.044 1.00 92.56 128 VAL A N 1
ATOM 984 C CA . VAL A 1 128 ? -14.122 8.359 13.476 1.00 92.56 128 VAL A CA 1
ATOM 985 C C . VAL A 1 128 ? -13.020 8.616 14.507 1.00 92.56 128 VAL A C 1
ATOM 987 O O . VAL A 1 128 ? -11.844 8.409 14.208 1.00 92.56 128 VAL A O 1
ATOM 990 N N . ILE A 1 129 ? -13.382 8.995 15.737 1.00 94.38 129 ILE A N 1
ATOM 991 C CA . ILE A 1 129 ? -12.421 9.277 16.816 1.00 94.38 129 ILE A CA 1
ATOM 992 C C . ILE A 1 129 ? -11.606 8.025 17.172 1.00 94.38 129 ILE A C 1
ATOM 994 O O . ILE A 1 129 ? -10.382 8.098 17.285 1.00 94.38 129 ILE A O 1
ATOM 998 N N . ILE A 1 130 ? -12.254 6.864 17.290 1.00 93.38 130 ILE A N 1
ATOM 999 C CA . ILE A 1 130 ? -11.585 5.579 17.544 1.00 93.38 130 ILE A CA 1
ATOM 1000 C C . ILE A 1 130 ? -10.597 5.265 16.421 1.00 93.38 130 ILE A C 1
ATOM 1002 O O . ILE A 1 130 ? -9.458 4.890 16.695 1.00 93.38 130 ILE A O 1
ATOM 1006 N N . GLY A 1 131 ? -11.003 5.453 15.162 1.00 91.50 131 GLY A N 1
ATOM 1007 C CA . GLY A 1 131 ? -10.137 5.266 14.002 1.00 91.50 131 GLY A CA 1
ATOM 1008 C C . GLY A 1 131 ? -8.889 6.147 14.055 1.00 91.50 131 GLY A C 1
ATOM 1009 O O . GLY A 1 131 ? -7.788 5.646 13.831 1.00 91.50 131 GLY A O 1
ATOM 1010 N N . LEU A 1 132 ? -9.041 7.425 14.417 1.00 93.19 132 LEU A N 1
ATOM 1011 C CA . LEU A 1 132 ? -7.930 8.371 14.563 1.00 93.19 132 LEU A CA 1
ATOM 1012 C C . LEU A 1 132 ? -6.976 7.970 15.695 1.00 93.19 132 LEU A C 1
ATOM 1014 O O . LEU A 1 132 ? -5.768 7.881 15.470 1.00 93.19 132 LEU A O 1
ATOM 1018 N N . ILE A 1 133 ? -7.506 7.656 16.883 1.00 93.50 133 ILE A N 1
ATOM 1019 C CA . ILE A 1 133 ? -6.705 7.221 18.039 1.00 93.50 133 ILE A CA 1
ATOM 1020 C C . ILE A 1 133 ? -5.936 5.941 17.700 1.00 93.50 133 ILE A C 1
ATOM 1022 O O . ILE A 1 133 ? -4.720 5.873 17.875 1.00 93.50 133 ILE A O 1
ATOM 1026 N N . LEU A 1 134 ? -6.621 4.925 17.168 1.00 91.31 134 LEU A N 1
ATOM 1027 C CA . LEU A 1 134 ? -5.975 3.665 16.810 1.00 91.31 134 LEU A CA 1
ATOM 1028 C C . LEU A 1 134 ? -4.985 3.839 15.650 1.00 91.31 134 LEU A C 1
ATOM 1030 O O . LEU A 1 134 ? -3.986 3.125 15.611 1.00 91.31 134 LEU A O 1
ATOM 1034 N N . SER A 1 135 ? -5.209 4.778 14.725 1.00 90.12 135 SER A N 1
ATOM 1035 C CA . SER A 1 135 ? -4.258 5.072 13.645 1.00 90.12 135 SER A CA 1
ATOM 1036 C C . SER A 1 135 ? -2.953 5.677 14.154 1.00 90.12 135 SER A C 1
ATOM 1038 O O . SER A 1 135 ? -1.908 5.409 13.566 1.00 90.12 135 SER A O 1
ATOM 1040 N N . ALA A 1 136 ? -2.994 6.453 15.239 1.00 88.69 136 ALA A N 1
ATOM 1041 C CA . ALA A 1 136 ? -1.789 6.956 15.895 1.00 88.69 136 ALA A CA 1
ATOM 1042 C C . ALA A 1 1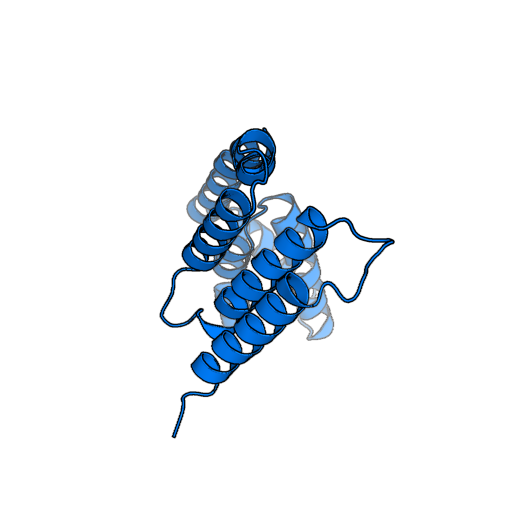36 ? -1.028 5.847 16.648 1.00 88.69 136 ALA A C 1
ATOM 1044 O O . ALA A 1 136 ? 0.196 5.881 16.723 1.00 88.69 136 ALA A O 1
ATOM 1045 N N . LEU A 1 137 ? -1.743 4.852 17.187 1.00 87.19 137 LEU A N 1
ATOM 1046 C CA . LEU A 1 137 ? -1.159 3.781 18.007 1.00 87.19 137 LEU A CA 1
ATOM 1047 C C . LEU A 1 137 ? -0.636 2.588 17.203 1.00 87.19 137 LEU A C 1
ATOM 1049 O O . LEU A 1 137 ? 0.286 1.903 17.642 1.00 87.19 137 LEU A O 1
ATOM 1053 N N . THR A 1 138 ? -1.232 2.291 16.048 1.00 87.81 138 THR A N 1
ATOM 1054 C CA . THR A 1 138 ? -0.781 1.196 15.188 1.00 87.81 138 THR A CA 1
ATOM 1055 C C . THR A 1 138 ? -0.847 1.583 13.713 1.00 87.81 138 THR A C 1
ATOM 1057 O O . THR A 1 138 ? -1.891 2.046 13.243 1.00 87.81 138 THR A O 1
ATOM 1060 N N . PRO A 1 139 ? 0.221 1.339 12.929 1.00 82.56 139 PRO A N 1
ATOM 1061 C CA . PRO A 1 139 ? 0.200 1.589 11.489 1.00 82.56 139 PRO A CA 1
ATOM 1062 C C . PRO A 1 139 ? -0.597 0.525 10.719 1.00 82.56 139 PRO A C 1
ATOM 1064 O O . PRO A 1 139 ? -0.900 0.718 9.544 1.00 82.56 139 PRO A O 1
ATOM 1067 N N . SER A 1 140 ? -0.945 -0.601 11.354 1.00 85.81 140 SER A N 1
ATOM 1068 C CA . SER A 1 140 ? -1.599 -1.726 10.687 1.00 85.81 140 SER A CA 1
ATOM 1069 C C . SER A 1 140 ? -3.113 -1.563 10.655 1.00 85.81 140 SER A C 1
ATOM 1071 O O . SER A 1 140 ? -3.788 -1.667 11.680 1.00 85.81 140 SER A O 1
ATOM 1073 N N . ILE A 1 141 ? -3.668 -1.397 9.453 1.00 86.06 141 ILE A N 1
ATOM 1074 C CA . ILE A 1 141 ? -5.121 -1.389 9.253 1.00 86.06 141 ILE A CA 1
ATOM 1075 C C . ILE A 1 141 ? -5.774 -2.704 9.705 1.00 86.06 141 ILE A C 1
ATOM 1077 O O . ILE A 1 141 ? -6.852 -2.672 10.290 1.00 86.06 141 ILE A O 1
ATOM 1081 N N . MET A 1 142 ? -5.100 -3.845 9.523 1.00 85.00 142 MET A N 1
ATOM 1082 C CA . MET A 1 142 ? -5.622 -5.159 9.921 1.00 85.00 142 MET A CA 1
ATOM 1083 C C . MET A 1 142 ? -5.819 -5.259 11.437 1.00 85.00 142 MET A C 1
ATOM 1085 O O . MET A 1 142 ? -6.835 -5.777 11.891 1.00 85.00 142 MET A O 1
ATOM 1089 N N . VAL A 1 143 ? -4.886 -4.708 12.221 1.00 84.56 143 VAL A N 1
ATOM 1090 C CA . VAL A 1 143 ? -5.009 -4.646 13.687 1.00 84.56 143 VAL A CA 1
ATOM 1091 C C . VAL A 1 143 ? -6.189 -3.763 14.089 1.00 84.56 143 VAL A C 1
ATOM 1093 O O . VAL A 1 143 ? -6.989 -4.155 14.935 1.00 84.56 143 VAL A O 1
ATOM 1096 N N . ARG A 1 144 ? -6.342 -2.591 13.456 1.00 89.69 144 ARG A N 1
ATOM 1097 C CA . ARG A 1 144 ? -7.466 -1.682 13.741 1.00 89.69 144 ARG A CA 1
ATOM 1098 C C . ARG A 1 144 ? -8.811 -2.338 13.437 1.00 89.69 144 ARG A C 1
ATOM 1100 O O . ARG A 1 144 ? -9.709 -2.270 14.268 1.00 89.69 144 ARG A O 1
ATOM 1107 N N . ILE A 1 145 ? -8.928 -3.024 12.300 1.00 88.81 145 ILE A N 1
ATOM 1108 C CA . ILE A 1 145 ? -10.136 -3.769 11.913 1.00 88.81 145 ILE A CA 1
ATOM 1109 C C . ILE A 1 145 ? -10.440 -4.881 12.926 1.00 88.81 145 ILE A C 1
ATOM 1111 O O . ILE A 1 145 ? -11.582 -4.997 13.364 1.00 88.81 145 ILE A O 1
ATOM 1115 N N . ALA A 1 146 ? -9.435 -5.653 13.350 1.00 86.94 146 ALA A N 1
ATOM 1116 C CA . ALA A 1 146 ? -9.613 -6.730 14.328 1.00 86.94 146 ALA A CA 1
ATOM 1117 C C . ALA A 1 146 ? -10.125 -6.234 15.695 1.00 86.94 146 ALA A C 1
ATOM 1119 O O . ALA A 1 146 ? -10.848 -6.955 16.380 1.00 86.94 146 ALA A O 1
ATOM 1120 N N . ILE A 1 147 ? -9.775 -5.003 16.084 1.00 87.50 147 ILE A N 1
ATOM 1121 C CA . ILE A 1 147 ? -10.258 -4.365 17.317 1.00 87.50 147 ILE A CA 1
ATOM 1122 C C . ILE A 1 147 ? -11.667 -3.789 17.124 1.00 87.50 147 ILE A C 1
ATOM 1124 O O . ILE A 1 147 ? -12.530 -3.990 17.975 1.00 87.50 147 ILE A O 1
ATOM 1128 N N . VAL A 1 148 ? -11.893 -3.063 16.025 1.00 89.38 148 VAL A N 1
ATOM 1129 C CA . VAL A 1 148 ? -13.100 -2.254 15.796 1.00 89.38 148 VAL A CA 1
ATOM 1130 C C . VAL A 1 148 ? -14.306 -3.095 15.387 1.00 89.38 148 VAL A C 1
ATOM 1132 O O . VAL A 1 148 ? -15.386 -2.892 15.933 1.00 89.38 148 VAL A O 1
ATOM 1135 N N . ILE A 1 149 ? -14.147 -4.050 14.463 1.00 90.44 149 ILE A N 1
ATOM 1136 C CA . ILE A 1 149 ? -15.281 -4.792 13.886 1.00 90.44 149 ILE A CA 1
ATOM 1137 C C . ILE A 1 149 ? -16.108 -5.543 14.940 1.00 90.44 149 ILE A C 1
ATOM 1139 O O . ILE A 1 149 ? -17.327 -5.390 14.917 1.00 90.44 149 ILE A O 1
ATOM 1143 N N . PRO A 1 150 ? -15.522 -6.295 15.893 1.00 87.00 150 PRO A N 1
ATOM 1144 C CA . PRO A 1 150 ? -16.320 -6.975 16.914 1.00 87.00 150 PRO A CA 1
ATOM 1145 C C . PRO A 1 150 ? -17.156 -6.014 17.769 1.00 87.00 150 PRO A C 1
ATOM 1147 O O . PRO A 1 150 ? -18.264 -6.353 18.167 1.00 87.00 150 PRO A O 1
ATOM 1150 N N . ILE A 1 151 ? -16.641 -4.808 18.034 1.00 88.38 151 ILE A N 1
ATOM 1151 C CA . ILE A 1 151 ? -17.343 -3.777 18.810 1.00 88.38 151 ILE A CA 1
ATOM 1152 C C . ILE A 1 151 ? -18.450 -3.139 17.954 1.00 88.38 151 ILE A C 1
ATOM 1154 O O . ILE A 1 151 ? -19.556 -2.913 18.439 1.00 88.38 151 ILE A O 1
ATOM 1158 N N . ALA A 1 152 ? -18.177 -2.891 16.670 1.00 87.12 152 ALA A N 1
ATOM 1159 C CA . ALA A 1 152 ? -19.148 -2.348 15.723 1.00 87.12 152 ALA A CA 1
ATOM 1160 C C . ALA A 1 152 ? -20.340 -3.287 15.522 1.00 87.12 152 ALA A C 1
ATOM 1162 O O . ALA A 1 152 ? -21.478 -2.852 15.610 1.00 87.12 152 ALA A O 1
ATOM 1163 N N . VAL A 1 153 ? -20.094 -4.586 15.341 1.00 87.44 153 VAL A N 1
ATOM 1164 C CA . VAL A 1 153 ? -21.166 -5.584 15.205 1.00 87.44 153 VAL A CA 1
ATOM 1165 C C . VAL A 1 153 ? -21.992 -5.712 16.488 1.00 87.44 153 VAL A C 1
ATOM 1167 O O . VAL A 1 153 ? -23.187 -5.941 16.407 1.00 87.44 153 VAL A O 1
ATOM 1170 N N . ALA A 1 154 ? -21.387 -5.534 17.665 1.00 82.50 154 ALA A N 1
ATOM 1171 C CA . ALA A 1 154 ? -22.107 -5.583 18.939 1.00 82.50 154 ALA A CA 1
ATOM 1172 C C . ALA A 1 154 ? -22.943 -4.323 19.244 1.00 82.50 154 ALA A C 1
ATOM 1174 O O . ALA A 1 154 ? -23.689 -4.319 20.219 1.00 82.50 154 ALA A O 1
ATOM 1175 N N . SER A 1 155 ? -22.774 -3.242 18.476 1.00 71.69 155 SER A N 1
ATOM 1176 C CA . SER A 1 155 ? -23.431 -1.943 18.707 1.00 71.69 155 SER A CA 1
ATOM 1177 C C . SER A 1 155 ? -24.507 -1.593 17.673 1.00 71.69 155 SER A C 1
ATOM 1179 O O . SER A 1 155 ? -25.111 -0.524 17.782 1.00 71.69 155 SER A O 1
ATOM 1181 N N . VAL A 1 156 ? -24.748 -2.483 16.705 1.00 59.59 156 VAL A N 1
ATOM 1182 C CA . VAL A 1 156 ? -25.868 -2.450 15.749 1.00 59.59 156 VAL A CA 1
ATOM 1183 C C . VAL A 1 156 ? -26.888 -3.499 16.167 1.00 59.59 156 VAL A C 1
ATOM 1185 O O . VAL A 1 156 ? -28.094 -3.180 16.108 1.00 59.59 156 VAL A O 1
#